Protein AF-A0A2I1G8R0-F1 (afdb_monomer_lite)

Structure (mmCIF, N/CA/C/O backbone):
data_AF-A0A2I1G8R0-F1
#
_entry.id   AF-A0A2I1G8R0-F1
#
loop_
_atom_site.group_PDB
_atom_site.id
_atom_site.type_symbol
_atom_site.label_atom_id
_atom_site.label_alt_id
_atom_site.label_comp_id
_atom_site.label_asym_id
_atom_site.label_entity_id
_atom_site.label_seq_id
_atom_site.pdbx_PDB_ins_code
_atom_site.Cartn_x
_atom_site.Cartn_y
_atom_site.Cartn_z
_atom_site.occupancy
_atom_site.B_iso_or_equiv
_atom_site.auth_seq_id
_atom_site.auth_comp_id
_atom_site.auth_asym_id
_atom_site.auth_atom_id
_atom_site.pdbx_PDB_model_num
ATOM 1 N N . MET A 1 1 ? -44.677 10.246 -22.866 1.00 45.81 1 MET A N 1
ATOM 2 C CA . MET A 1 1 ? -43.549 9.356 -23.235 1.00 45.81 1 MET A CA 1
ATOM 3 C C . MET A 1 1 ? -42.622 9.173 -22.034 1.00 45.81 1 MET A C 1
ATOM 5 O O . MET A 1 1 ? -42.220 10.186 -21.471 1.00 45.81 1 MET A O 1
ATOM 9 N N . PRO A 1 2 ? -42.283 7.943 -21.603 1.00 46.47 2 PRO 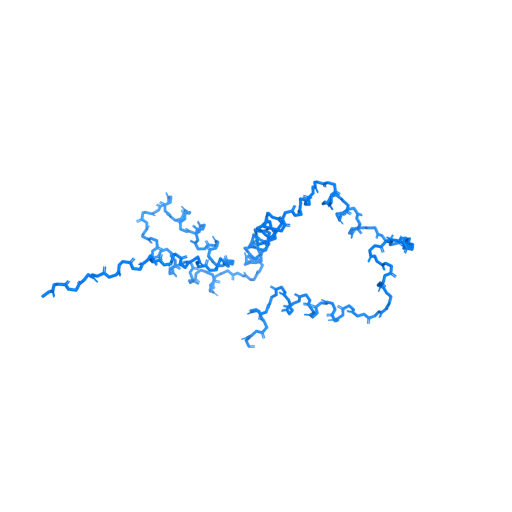A N 1
ATOM 10 C CA . PRO A 1 2 ? -41.383 7.741 -20.471 1.00 46.47 2 PRO A CA 1
ATOM 11 C C . PRO A 1 2 ? -39.914 7.840 -20.917 1.00 46.47 2 PRO A C 1
ATOM 13 O O . PRO A 1 2 ? -39.491 7.186 -21.871 1.00 46.47 2 PRO A O 1
ATOM 16 N N . ARG A 1 3 ? -39.122 8.674 -20.229 1.00 47.44 3 ARG A N 1
ATOM 17 C CA . ARG A 1 3 ? -37.679 8.833 -20.476 1.00 47.44 3 ARG A CA 1
ATOM 18 C C . ARG A 1 3 ? -36.939 7.548 -20.091 1.00 47.44 3 ARG A C 1
ATOM 20 O O . ARG A 1 3 ? -36.914 7.172 -18.920 1.00 47.44 3 ARG A O 1
ATOM 27 N N . LYS A 1 4 ? -36.304 6.892 -21.069 1.00 51.09 4 LYS A N 1
ATOM 28 C CA . LYS A 1 4 ? -35.389 5.765 -20.834 1.00 51.09 4 LYS A CA 1
ATOM 29 C C . LYS A 1 4 ? -34.215 6.247 -19.972 1.00 51.09 4 LYS A C 1
ATOM 31 O O . LYS A 1 4 ? -33.460 7.124 -20.386 1.00 51.09 4 LYS A O 1
ATOM 36 N N . LYS A 1 5 ? -34.062 5.680 -18.771 1.00 51.91 5 LYS A N 1
ATOM 37 C CA . LYS A 1 5 ? -32.867 5.865 -17.937 1.00 51.91 5 LYS A CA 1
ATOM 38 C C . LYS A 1 5 ? -31.685 5.242 -18.678 1.00 51.91 5 LYS A C 1
ATOM 40 O O . LYS A 1 5 ? -31.638 4.030 -18.860 1.00 51.91 5 LYS A O 1
ATOM 45 N N . SER A 1 6 ? -30.750 6.070 -19.132 1.00 56.38 6 SER A N 1
ATOM 46 C CA . SER A 1 6 ? -29.488 5.599 -19.690 1.00 56.38 6 SER A CA 1
ATOM 47 C C . SER A 1 6 ? -28.694 4.903 -18.582 1.00 56.38 6 SER A C 1
ATOM 49 O O . SER A 1 6 ? -28.140 5.569 -17.704 1.00 56.38 6 SER A O 1
ATOM 51 N N . ASN A 1 7 ? -28.636 3.573 -18.610 1.00 53.12 7 ASN A N 1
ATOM 52 C CA . ASN A 1 7 ? -27.681 2.805 -17.818 1.00 53.12 7 ASN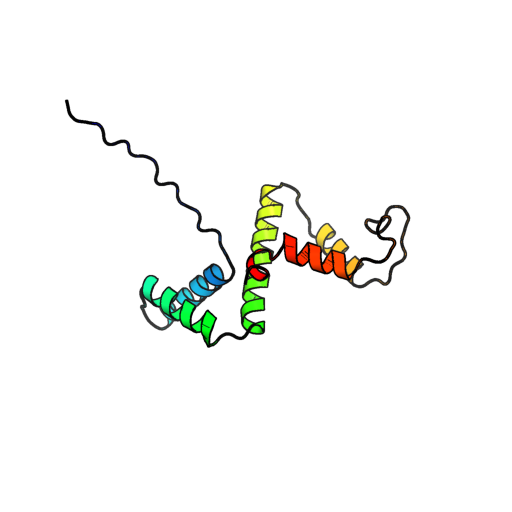 A CA 1
ATOM 53 C C . ASN A 1 7 ? -26.289 3.036 -18.412 1.00 53.12 7 ASN A C 1
ATOM 55 O O . ASN A 1 7 ? -25.806 2.245 -19.216 1.00 53.12 7 ASN A O 1
ATOM 59 N N . LYS A 1 8 ? -25.649 4.152 -18.046 1.00 54.47 8 LYS A N 1
ATOM 60 C CA . LYS A 1 8 ? -24.211 4.296 -18.275 1.00 54.47 8 LYS A CA 1
ATOM 61 C C . LYS A 1 8 ? -23.526 3.180 -17.479 1.00 54.47 8 LYS A C 1
ATOM 63 O O . LYS A 1 8 ? -23.831 3.047 -16.287 1.00 54.47 8 LYS A O 1
ATOM 68 N N . PRO A 1 9 ? -22.641 2.372 -18.087 1.00 47.03 9 PRO A N 1
ATOM 69 C CA . PRO A 1 9 ? -21.842 1.434 -17.321 1.00 47.03 9 PRO A CA 1
ATOM 70 C C . PRO A 1 9 ? -21.101 2.252 -16.265 1.00 47.03 9 PRO A C 1
ATOM 72 O O . PRO A 1 9 ? -20.426 3.229 -16.592 1.00 47.03 9 PRO A O 1
ATOM 75 N N . LYS A 1 10 ? -21.294 1.913 -14.984 1.00 46.25 10 LYS A N 1
ATOM 76 C CA . LYS A 1 10 ? -20.459 2.459 -13.915 1.00 46.25 10 LYS A CA 1
ATOM 77 C C . LYS A 1 10 ? -19.039 2.086 -14.305 1.00 46.25 10 LYS A C 1
ATOM 79 O O . LYS A 1 10 ? -18.704 0.905 -14.238 1.00 46.25 10 LYS A O 1
ATOM 84 N N . SER A 1 11 ? -18.240 3.051 -14.760 1.00 42.03 11 SER A N 1
ATOM 85 C CA . SER A 1 11 ? -16.819 2.803 -14.935 1.00 42.03 11 SER A CA 1
ATOM 86 C C . SER A 1 11 ? -16.334 2.326 -13.572 1.00 42.03 11 SER A C 1
ATOM 88 O O . SER A 1 11 ? -16.472 3.020 -12.559 1.00 42.03 11 SER A O 1
ATOM 90 N N . MET A 1 12 ? -15.893 1.070 -13.498 1.00 41.06 12 MET A N 1
ATOM 91 C CA . MET A 1 12 ? -15.156 0.621 -12.335 1.00 41.06 12 MET A CA 1
ATOM 92 C C . MET A 1 12 ? -13.878 1.440 -12.375 1.00 41.06 12 MET A C 1
ATOM 94 O O . MET A 1 12 ? -12.945 1.114 -13.098 1.00 41.06 12 MET A O 1
ATOM 98 N N . SER A 1 13 ? -13.884 2.574 -11.673 1.00 41.88 13 SER A N 1
ATOM 99 C CA . SER A 1 13 ? -12.669 3.292 -11.344 1.00 41.88 13 SER A CA 1
ATOM 100 C C . SER A 1 13 ? -11.809 2.280 -10.603 1.00 41.88 13 SER A C 1
ATOM 102 O O . SER A 1 13 ? -12.032 1.993 -9.423 1.00 41.88 13 SER A O 1
ATOM 104 N N . PHE A 1 14 ? -10.885 1.659 -11.334 1.00 53.56 14 PHE A N 1
ATOM 105 C CA . PHE A 1 14 ? -9.778 0.944 -10.745 1.00 53.56 14 PHE A CA 1
ATOM 106 C C . PHE A 1 14 ? -9.074 1.994 -9.900 1.00 53.56 14 PHE A C 1
ATOM 108 O O . PHE A 1 14 ? -8.405 2.885 -10.424 1.00 53.56 14 PHE A O 1
ATOM 115 N N . ARG A 1 15 ? -9.330 1.983 -8.585 1.00 58.91 15 ARG A N 1
ATOM 116 C CA . ARG A 1 15 ? -8.580 2.833 -7.664 1.00 58.91 15 ARG A CA 1
ATOM 117 C C . ARG A 1 15 ? -7.124 2.521 -7.942 1.00 58.91 15 ARG A C 1
ATOM 119 O O . ARG A 1 15 ? -6.745 1.355 -7.821 1.00 58.91 15 ARG A O 1
ATOM 126 N N . LYS A 1 16 ? -6.354 3.539 -8.335 1.00 64.38 16 LYS A N 1
ATOM 127 C CA . LYS A 1 16 ? -4.905 3.420 -8.473 1.00 64.38 16 LYS A CA 1
ATOM 128 C C . LYS A 1 16 ? -4.406 2.747 -7.196 1.00 64.38 16 LYS A C 1
ATOM 130 O O . LYS A 1 16 ? -4.639 3.259 -6.098 1.00 64.38 16 LYS A O 1
ATOM 135 N N . GLN A 1 17 ? -3.876 1.533 -7.331 1.00 72.75 17 GLN A N 1
ATOM 136 C CA . GLN A 1 17 ? -3.295 0.846 -6.187 1.00 72.75 17 GLN A CA 1
ATOM 137 C C . GLN A 1 17 ? -2.106 1.682 -5.720 1.00 72.75 17 GLN A C 1
ATOM 139 O O . GLN A 1 17 ? -1.419 2.294 -6.529 1.00 72.75 17 GLN A O 1
ATOM 144 N N . ASN A 1 18 ? -1.901 1.744 -4.413 1.00 88.06 18 ASN A N 1
ATOM 145 C CA . ASN A 1 18 ? -0.706 2.313 -3.808 1.00 88.06 18 ASN A CA 1
ATOM 146 C C . ASN A 1 18 ? -0.319 1.448 -2.603 1.00 88.06 18 ASN A C 1
ATOM 148 O O . ASN A 1 18 ? -1.080 0.558 -2.199 1.00 88.06 18 ASN A O 1
ATOM 152 N N . ALA A 1 19 ? 0.848 1.715 -2.018 1.00 91.31 19 ALA A N 1
ATOM 153 C CA . ALA A 1 19 ? 1.365 0.951 -0.883 1.00 91.31 19 ALA A CA 1
ATOM 154 C C . ALA A 1 19 ? 0.353 0.855 0.278 1.00 91.31 19 ALA A C 1
ATOM 156 O O . ALA A 1 19 ? 0.159 -0.216 0.858 1.00 91.31 19 ALA A O 1
ATOM 157 N N . PHE A 1 20 ? -0.385 1.935 0.557 1.00 94.06 20 PHE A N 1
ATOM 158 C CA . PHE A 1 20 ? -1.415 1.941 1.595 1.00 94.06 20 PHE A CA 1
ATOM 159 C C . PHE A 1 20 ? -2.618 1.042 1.258 1.00 94.06 20 PHE A C 1
ATOM 161 O O . PHE A 1 20 ? -3.179 0.397 2.146 1.00 94.06 20 PHE A O 1
ATOM 168 N N . ILE A 1 21 ? -3.042 0.956 -0.005 1.00 92.19 21 ILE A N 1
ATOM 169 C CA . ILE A 1 21 ? -4.126 0.049 -0.413 1.00 92.19 21 ILE A CA 1
ATOM 170 C C . ILE A 1 21 ? -3.716 -1.418 -0.219 1.00 92.19 21 ILE A C 1
ATOM 172 O O . ILE A 1 21 ? -4.529 -2.208 0.268 1.00 92.19 21 ILE A O 1
ATOM 176 N N . LEU A 1 22 ? -2.461 -1.772 -0.520 1.00 92.69 22 LEU A N 1
ATOM 177 C CA . LEU A 1 22 ? -1.931 -3.115 -0.251 1.00 92.69 22 LEU A CA 1
ATOM 178 C C . LEU A 1 22 ? -1.920 -3.413 1.250 1.00 92.69 22 LEU A C 1
ATOM 180 O O . LEU A 1 22 ? -2.488 -4.418 1.688 1.00 92.69 22 LEU A O 1
ATOM 184 N N . PHE A 1 23 ? -1.361 -2.496 2.039 1.00 95.12 23 PHE A N 1
ATOM 185 C CA . PHE A 1 23 ? -1.318 -2.621 3.489 1.00 95.12 23 PHE A CA 1
ATOM 186 C C . PHE A 1 23 ? -2.716 -2.729 4.108 1.00 95.12 23 PHE A C 1
ATOM 188 O O . PHE A 1 23 ? -2.988 -3.649 4.873 1.00 95.12 23 PHE A O 1
ATOM 195 N N . SER A 1 24 ? -3.634 -1.823 3.771 1.00 94.56 24 SER A N 1
ATOM 196 C CA . SER A 1 24 ? -4.987 -1.807 4.340 1.00 94.56 24 SER A CA 1
ATOM 197 C C . SER A 1 24 ? -5.802 -3.043 3.945 1.00 94.56 24 SER A C 1
ATOM 199 O O . SER A 1 24 ? -6.605 -3.535 4.744 1.00 94.56 24 SER A O 1
ATOM 201 N N . GLY A 1 25 ? -5.561 -3.594 2.751 1.00 93.00 25 GLY A N 1
ATOM 202 C CA . GLY A 1 25 ? -6.085 -4.891 2.334 1.00 93.00 25 GLY A CA 1
ATOM 203 C C . GLY A 1 25 ? -5.562 -6.031 3.210 1.00 93.00 25 GLY A C 1
ATOM 204 O O . GLY A 1 25 ? -6.359 -6.798 3.755 1.00 93.00 25 GLY A O 1
ATOM 205 N N . HIS A 1 26 ? -4.244 -6.102 3.408 1.00 93.44 26 HIS A N 1
ATOM 206 C CA . HIS A 1 26 ? -3.614 -7.098 4.275 1.00 93.44 26 HIS A CA 1
ATOM 207 C C . HIS A 1 26 ? -4.085 -6.980 5.735 1.00 93.44 26 HIS A C 1
ATOM 209 O O . HIS A 1 26 ? -4.496 -7.967 6.349 1.00 93.44 26 HIS A O 1
ATOM 215 N N . TYR A 1 27 ? -4.122 -5.758 6.269 1.00 93.88 27 TYR A N 1
ATOM 216 C CA . TYR A 1 27 ? -4.605 -5.447 7.612 1.00 93.88 27 TYR A CA 1
ATOM 217 C C . TYR A 1 27 ? -6.040 -5.940 7.823 1.00 93.88 27 TYR A C 1
ATOM 219 O O . TYR A 1 27 ? -6.352 -6.550 8.847 1.00 93.88 27 TYR A O 1
ATOM 227 N N . TYR A 1 28 ? -6.916 -5.728 6.835 1.00 93.81 28 TYR A N 1
ATOM 228 C CA . TYR A 1 28 ? -8.285 -6.228 6.882 1.00 93.81 28 TYR A CA 1
ATOM 229 C C . TYR A 1 28 ? -8.344 -7.758 6.939 1.00 93.81 28 TYR A C 1
ATOM 231 O O . TYR A 1 28 ? -9.093 -8.289 7.756 1.00 93.81 28 TYR A O 1
ATOM 239 N N . VAL A 1 29 ? -7.561 -8.469 6.121 1.00 92.31 29 VAL A N 1
ATOM 240 C CA . VAL A 1 29 ? -7.523 -9.943 6.131 1.00 92.31 29 VAL A CA 1
ATOM 241 C C . VAL A 1 29 ? -7.055 -10.464 7.491 1.00 92.31 29 VAL A C 1
ATOM 243 O O . VAL A 1 29 ? -7.703 -11.338 8.067 1.00 92.31 29 VAL A O 1
ATOM 246 N N . MET A 1 30 ? -5.983 -9.887 8.037 1.00 90.94 30 MET A N 1
ATOM 247 C CA . MET A 1 30 ? -5.441 -10.259 9.347 1.00 90.94 30 MET A CA 1
ATOM 248 C C . MET A 1 30 ? -6.436 -10.003 10.480 1.00 90.94 30 MET A C 1
ATOM 250 O O . MET A 1 30 ? -6.655 -10.872 11.325 1.00 90.94 30 MET A O 1
ATOM 254 N N . ARG A 1 31 ? -7.087 -8.834 10.485 1.00 87.88 31 ARG A N 1
ATOM 255 C CA . ARG A 1 31 ? -8.099 -8.500 11.491 1.00 87.88 31 ARG A CA 1
ATOM 256 C C . ARG A 1 31 ? -9.347 -9.346 11.342 1.00 87.88 31 ARG A C 1
ATOM 258 O O . ARG A 1 31 ? -9.816 -9.833 12.352 1.00 87.88 31 ARG A O 1
ATOM 265 N N . ARG A 1 32 ? -9.843 -9.593 10.125 1.00 88.56 32 ARG A N 1
ATOM 266 C CA . ARG A 1 32 ? -11.043 -10.416 9.889 1.00 88.56 32 ARG A CA 1
ATOM 267 C C . ARG A 1 32 ? -10.898 -11.833 10.447 1.00 88.56 32 ARG A C 1
ATOM 269 O O . ARG A 1 32 ? -11.883 -12.390 10.921 1.00 88.56 32 ARG A O 1
ATOM 276 N N . LYS A 1 33 ? -9.688 -12.403 10.383 1.00 85.62 33 LYS A N 1
ATOM 277 C CA . LYS A 1 33 ? -9.381 -13.716 10.969 1.00 85.62 33 LYS A CA 1
ATOM 278 C C . LYS A 1 33 ? -9.516 -13.726 12.498 1.00 85.62 33 LYS A C 1
ATOM 280 O O . LYS A 1 33 ? -9.898 -14.748 13.047 1.00 85.62 33 LYS A O 1
ATOM 285 N N . LYS A 1 34 ? -9.219 -12.606 13.165 1.00 84.25 34 LYS A N 1
ATOM 286 C CA . LYS A 1 34 ? -9.273 -12.467 14.633 1.00 84.25 34 LYS A CA 1
ATOM 287 C C . LYS A 1 34 ? -10.614 -11.922 15.137 1.00 84.25 34 LYS A C 1
ATOM 289 O O . LYS A 1 34 ? -11.118 -12.347 16.164 1.00 84.25 34 LYS A O 1
ATOM 294 N N . GLU A 1 35 ? -11.197 -10.987 14.402 1.00 84.00 35 GLU A N 1
ATOM 295 C CA . GLU A 1 35 ? -12.384 -10.214 14.754 1.00 84.00 35 GLU A CA 1
ATOM 296 C C . GLU A 1 35 ? -13.220 -9.996 13.484 1.00 84.00 35 GLU A C 1
ATOM 298 O O . GLU A 1 35 ? -12.703 -9.522 12.472 1.00 84.00 35 GLU A O 1
ATOM 303 N N . LYS A 1 36 ? -14.533 -10.272 13.503 1.00 82.94 36 LYS A N 1
ATOM 304 C CA . LYS A 1 36 ? -15.424 -10.015 12.349 1.00 82.94 36 LYS A CA 1
ATOM 305 C C . LYS A 1 36 ? -15.681 -8.510 12.154 1.00 82.94 36 LYS A C 1
ATOM 307 O O . LYS A 1 36 ? -16.777 -8.003 12.373 1.00 82.94 36 LYS A O 1
ATOM 312 N N . ILE A 1 37 ? -14.658 -7.782 11.716 1.00 89.44 37 ILE A N 1
ATOM 313 C CA . ILE A 1 37 ? -14.698 -6.343 11.465 1.00 89.44 37 ILE A CA 1
ATOM 314 C C . ILE A 1 37 ? -15.240 -6.028 10.063 1.00 89.44 37 ILE A C 1
ATOM 316 O O . ILE A 1 37 ? -14.945 -6.712 9.080 1.00 89.44 37 ILE A O 1
ATOM 320 N N . ARG A 1 38 ? -16.023 -4.949 9.938 1.00 90.94 38 ARG A N 1
ATOM 321 C CA . ARG A 1 38 ? -16.421 -4.407 8.628 1.00 90.94 38 ARG A CA 1
ATOM 322 C C . ARG A 1 38 ? -15.221 -3.769 7.926 1.00 90.94 38 ARG A C 1
ATOM 324 O O . ARG A 1 38 ? -14.440 -3.055 8.552 1.00 90.94 38 ARG A O 1
ATOM 331 N N . ARG A 1 39 ? -15.125 -3.942 6.603 1.00 87.94 39 ARG A N 1
ATOM 332 C CA . ARG A 1 39 ? -14.012 -3.423 5.784 1.00 87.94 39 ARG A CA 1
ATOM 333 C C . ARG A 1 39 ? -13.796 -1.915 5.951 1.00 87.94 39 ARG A C 1
ATOM 335 O O . ARG A 1 39 ? -12.661 -1.481 6.091 1.00 87.94 39 ARG A O 1
ATOM 342 N N . SER A 1 40 ? -14.869 -1.125 6.016 1.00 90.19 40 SER A N 1
ATOM 343 C CA . SER A 1 40 ? -14.788 0.329 6.226 1.00 90.19 40 SER A CA 1
ATOM 344 C C . SER A 1 40 ? -14.128 0.706 7.557 1.00 90.19 40 SER A C 1
ATOM 346 O O . SER A 1 40 ? -13.296 1.610 7.594 1.00 90.19 40 SER A O 1
ATOM 348 N N . LYS A 1 41 ? -14.451 -0.008 8.643 1.00 92.62 41 LYS A N 1
ATOM 349 C CA . LYS A 1 41 ? -13.829 0.196 9.959 1.00 92.62 41 LYS A CA 1
ATOM 350 C C . LYS A 1 41 ? -12.363 -0.243 9.942 1.00 92.62 41 LYS A C 1
ATOM 352 O O . LYS A 1 41 ? -11.515 0.479 10.451 1.00 92.62 41 LYS A O 1
ATOM 357 N N . ALA A 1 42 ? -12.058 -1.371 9.301 1.00 92.94 42 ALA A N 1
ATOM 358 C CA . ALA A 1 42 ? -10.688 -1.860 9.175 1.00 92.94 42 ALA A CA 1
ATOM 359 C C . ALA A 1 42 ? -9.780 -0.887 8.409 1.00 92.94 42 ALA A C 1
ATOM 361 O O . ALA A 1 42 ? -8.656 -0.665 8.835 1.00 92.94 42 ALA A O 1
ATOM 362 N N . VAL A 1 43 ? -10.273 -0.256 7.339 1.00 94.19 43 VAL A N 1
ATOM 363 C CA . VAL A 1 43 ? -9.504 0.754 6.591 1.00 94.19 43 VAL A CA 1
ATOM 364 C C . VAL A 1 43 ? -9.217 1.991 7.447 1.00 94.19 43 VAL A C 1
ATOM 366 O O . VAL A 1 43 ? -8.100 2.496 7.407 1.00 94.19 43 VAL A O 1
ATOM 369 N N . LYS A 1 44 ? -10.174 2.457 8.265 1.00 94.44 44 LYS A N 1
ATOM 370 C CA . LYS A 1 44 ? -9.939 3.577 9.199 1.00 94.44 44 LYS A CA 1
ATOM 371 C C . LYS A 1 44 ? -8.867 3.241 10.240 1.00 94.44 44 LYS A C 1
ATOM 373 O O . LYS A 1 44 ? -7.996 4.062 10.504 1.00 94.44 44 LYS A O 1
ATOM 378 N N . LEU A 1 45 ? -8.908 2.029 10.796 1.00 94.75 45 LEU A N 1
ATOM 379 C CA . LEU A 1 45 ? -7.888 1.558 11.737 1.00 94.75 45 LEU A CA 1
ATOM 380 C C . LEU A 1 45 ? -6.523 1.398 11.062 1.00 94.75 45 LEU A C 1
ATOM 382 O O . LEU A 1 45 ? -5.520 1.822 11.623 1.00 94.75 45 LEU A O 1
ATOM 386 N N . ALA A 1 46 ? -6.490 0.857 9.843 1.00 95.62 46 ALA A N 1
ATOM 387 C CA . ALA A 1 46 ? -5.271 0.759 9.052 1.00 95.62 46 ALA A CA 1
ATOM 388 C C . ALA A 1 46 ? -4.682 2.148 8.764 1.00 95.62 46 ALA A C 1
ATOM 390 O O . ALA A 1 46 ? -3.480 2.327 8.884 1.00 95.62 46 ALA A O 1
ATOM 391 N N . ALA A 1 47 ? -5.503 3.151 8.442 1.00 95.88 47 ALA A N 1
ATOM 392 C CA . ALA A 1 47 ? -5.023 4.518 8.233 1.00 95.88 47 ALA A CA 1
ATOM 393 C C . ALA A 1 47 ? -4.343 5.090 9.488 1.00 95.88 47 ALA A C 1
ATOM 395 O O . ALA A 1 47 ? -3.272 5.685 9.386 1.00 95.88 47 ALA A O 1
ATOM 396 N N . ALA A 1 48 ? -4.931 4.871 10.668 1.00 95.50 48 ALA A N 1
ATOM 397 C CA . ALA A 1 48 ? -4.330 5.292 11.930 1.00 95.50 48 ALA A CA 1
ATOM 398 C C . ALA A 1 48 ? -3.020 4.538 12.223 1.00 95.50 48 ALA A C 1
ATOM 400 O O . ALA A 1 48 ? -2.023 5.158 12.579 1.00 95.50 48 ALA A O 1
ATOM 401 N N . GLU A 1 49 ? -2.998 3.219 12.019 1.00 95.94 49 GLU A N 1
ATOM 402 C CA . GLU A 1 49 ? -1.799 2.390 12.193 1.00 95.94 49 GLU A CA 1
ATOM 403 C C . GLU A 1 49 ? -0.666 2.845 11.258 1.00 95.94 49 GLU A C 1
ATOM 405 O O . GLU A 1 49 ? 0.454 3.093 11.697 1.00 95.94 49 GLU A O 1
ATOM 410 N N . TRP A 1 50 ? -0.984 3.045 9.979 1.00 96.25 50 TRP A N 1
ATOM 411 C CA . TRP A 1 50 ? -0.048 3.509 8.961 1.00 96.25 50 TRP A CA 1
ATOM 412 C C . TRP A 1 50 ? 0.512 4.892 9.290 1.00 96.25 50 TRP A C 1
ATOM 414 O O . TRP A 1 50 ? 1.713 5.120 9.181 1.00 96.25 50 TRP A O 1
ATOM 424 N N . LYS A 1 51 ? -0.342 5.840 9.688 1.00 95.25 51 LYS A N 1
ATOM 425 C CA . LYS A 1 51 ? 0.088 7.220 9.931 1.00 95.25 51 LYS A CA 1
ATOM 426 C C . LYS A 1 51 ? 0.894 7.362 11.221 1.00 95.25 51 LYS A C 1
ATOM 428 O O . LYS A 1 51 ? 1.892 8.071 11.208 1.00 95.25 51 LYS A O 1
ATOM 433 N N . TYR A 1 52 ? 0.464 6.710 12.301 1.00 95.94 52 TYR A N 1
ATOM 434 C CA . TYR A 1 52 ? 0.948 7.023 13.649 1.00 95.94 52 TYR A CA 1
ATOM 435 C C . TYR A 1 52 ? 1.816 5.943 14.292 1.00 95.94 52 TYR A C 1
ATOM 437 O O . TYR A 1 52 ? 2.518 6.247 15.247 1.00 95.94 52 TYR A O 1
ATOM 445 N N . LYS A 1 53 ? 1.759 4.694 13.820 1.00 94.94 53 LYS A N 1
ATOM 446 C CA . LYS A 1 53 ? 2.477 3.581 14.461 1.00 94.94 53 LYS A CA 1
ATOM 447 C C . LYS A 1 53 ? 3.539 2.951 13.582 1.00 94.94 53 LYS A C 1
ATOM 449 O O . LYS A 1 53 ? 4.529 2.457 14.105 1.00 94.94 53 LYS A O 1
ATOM 454 N N . MET A 1 54 ? 3.340 2.952 12.267 1.00 95.94 54 MET A N 1
ATOM 455 C CA . MET A 1 54 ? 4.330 2.394 11.358 1.00 95.94 54 MET A CA 1
ATOM 456 C C . MET A 1 54 ? 5.495 3.352 11.138 1.00 95.94 54 MET A C 1
ATOM 458 O O . MET A 1 54 ? 5.297 4.480 10.669 1.00 95.94 54 MET A O 1
ATOM 462 N N . SER A 1 55 ? 6.706 2.856 11.392 1.00 95.19 55 SER A N 1
ATOM 463 C CA . SER A 1 55 ? 7.938 3.536 10.995 1.00 95.19 55 SER A CA 1
ATOM 464 C C . SER A 1 55 ? 8.077 3.568 9.470 1.00 95.19 55 SER A C 1
ATOM 466 O O . SER A 1 55 ? 7.395 2.840 8.738 1.00 95.19 55 SER A O 1
ATOM 468 N N . ASN A 1 56 ? 8.976 4.415 8.972 1.00 90.94 56 ASN A N 1
ATOM 469 C CA . ASN A 1 56 ? 9.257 4.479 7.540 1.00 90.94 56 ASN A CA 1
ATOM 470 C C . ASN A 1 56 ? 9.824 3.152 7.019 1.00 90.94 56 ASN A C 1
ATOM 472 O O . ASN A 1 56 ? 9.376 2.683 5.981 1.00 90.94 56 ASN A O 1
ATOM 476 N N . GLU A 1 57 ? 10.694 2.483 7.775 1.00 92.38 57 GLU A N 1
ATOM 477 C CA . GLU A 1 57 ? 11.238 1.158 7.433 1.00 92.38 57 GLU A CA 1
ATOM 478 C C . GLU A 1 57 ? 10.132 0.107 7.266 1.00 92.38 57 GLU A C 1
ATOM 480 O O . GLU A 1 57 ? 10.122 -0.664 6.310 1.00 92.38 57 GLU A O 1
ATOM 485 N N . GLN A 1 58 ? 9.131 0.112 8.148 1.00 90.44 58 GLN A N 1
ATOM 486 C CA . GLN A 1 58 ? 7.993 -0.800 8.029 1.00 90.44 58 GLN A CA 1
ATOM 487 C C . GLN A 1 58 ? 7.117 -0.469 6.815 1.00 90.44 58 GLN A C 1
ATOM 489 O O . GLN A 1 58 ? 6.536 -1.368 6.205 1.00 90.44 58 GLN A O 1
ATOM 494 N N . LYS A 1 59 ? 7.005 0.814 6.450 1.00 90.81 59 LYS A N 1
ATOM 495 C CA . LYS A 1 59 ? 6.303 1.246 5.232 1.00 90.81 59 LYS A CA 1
ATOM 496 C C . LYS A 1 59 ? 7.073 0.856 3.974 1.00 90.81 59 LYS A C 1
ATOM 498 O O . LYS A 1 59 ? 6.427 0.508 2.987 1.00 90.81 59 LYS A O 1
ATOM 503 N N . MET A 1 60 ? 8.408 0.863 4.012 1.00 90.44 60 MET A N 1
ATOM 504 C CA . MET A 1 60 ? 9.263 0.532 2.866 1.00 90.44 60 MET A CA 1
ATOM 505 C C . MET A 1 60 ? 8.932 -0.835 2.276 1.00 90.44 60 MET A C 1
ATOM 507 O O . MET A 1 60 ? 8.820 -0.946 1.061 1.00 90.44 60 MET A O 1
ATOM 511 N N . VAL A 1 61 ? 8.658 -1.839 3.111 1.00 91.06 61 VAL A N 1
ATOM 512 C CA . VAL A 1 61 ? 8.254 -3.179 2.646 1.00 91.06 61 VAL A CA 1
ATOM 513 C C . VAL A 1 61 ? 7.002 -3.119 1.757 1.00 91.06 61 VAL A C 1
ATOM 515 O O . VAL A 1 61 ? 6.920 -3.784 0.726 1.00 91.06 61 VAL A O 1
ATOM 518 N N . TRP A 1 62 ? 6.024 -2.279 2.103 1.00 93.81 62 TRP A N 1
ATOM 519 C CA . TRP A 1 62 ? 4.801 -2.115 1.309 1.00 93.81 62 TRP A CA 1
ATOM 520 C C . TRP A 1 62 ? 5.023 -1.308 0.034 1.00 93.81 62 TRP A C 1
ATOM 522 O O . TRP A 1 62 ? 4.358 -1.570 -0.969 1.00 93.81 62 TRP A O 1
ATOM 532 N N . PHE A 1 63 ? 5.943 -0.342 0.060 1.00 90.06 63 PHE A N 1
ATOM 533 C CA . PHE A 1 63 ? 6.364 0.381 -1.138 1.00 90.06 63 PHE A CA 1
ATOM 534 C C . PHE A 1 63 ? 7.117 -0.529 -2.110 1.00 90.06 63 PHE A C 1
ATOM 536 O O . PHE A 1 63 ? 6.800 -0.519 -3.295 1.00 90.06 63 PHE A O 1
ATOM 543 N N . GLN A 1 64 ? 8.032 -1.365 -1.617 1.00 86.31 64 GLN A N 1
ATOM 544 C CA . GLN A 1 64 ? 8.740 -2.367 -2.418 1.00 86.31 64 GLN A CA 1
ATOM 545 C C . GLN A 1 64 ? 7.754 -3.325 -3.091 1.00 86.31 64 GLN A C 1
ATOM 547 O O . GLN A 1 64 ? 7.750 -3.430 -4.313 1.00 86.31 64 GLN A O 1
ATOM 552 N N . LEU A 1 65 ? 6.839 -3.921 -2.318 1.00 88.81 65 LEU A N 1
ATOM 553 C CA . LEU A 1 65 ? 5.797 -4.807 -2.850 1.00 88.81 65 LEU A CA 1
ATOM 554 C C . LEU A 1 65 ? 4.892 -4.118 -3.881 1.00 88.81 65 LEU A C 1
ATOM 556 O O . LEU A 1 65 ? 4.459 -4.735 -4.854 1.00 88.81 65 LEU A O 1
ATOM 560 N N . TYR A 1 66 ? 4.554 -2.846 -3.661 1.00 90.00 66 TYR A N 1
ATOM 561 C CA . TYR A 1 66 ? 3.767 -2.072 -4.618 1.00 90.00 66 TYR A CA 1
ATOM 562 C C . TYR A 1 66 ? 4.532 -1.833 -5.921 1.00 90.00 66 TYR A C 1
ATOM 564 O O . TYR A 1 66 ? 3.976 -2.039 -7.000 1.00 90.00 66 TYR A O 1
ATOM 572 N N . ASN A 1 67 ? 5.798 -1.435 -5.823 1.00 85.81 67 ASN A N 1
ATOM 573 C CA . ASN A 1 67 ? 6.647 -1.176 -6.977 1.00 85.81 67 ASN A CA 1
ATOM 574 C C . ASN A 1 67 ? 6.909 -2.454 -7.779 1.00 85.81 67 ASN A C 1
ATOM 576 O O . ASN A 1 67 ? 6.838 -2.410 -9.003 1.00 85.81 67 ASN A O 1
ATOM 580 N N . GLU A 1 68 ? 7.115 -3.587 -7.108 1.00 83.81 68 GLU A N 1
ATOM 581 C CA . GLU A 1 68 ? 7.257 -4.899 -7.742 1.00 83.81 68 GLU A CA 1
ATOM 582 C C . GLU A 1 68 ? 6.008 -5.258 -8.557 1.00 83.81 68 GLU A C 1
ATOM 584 O O . GLU A 1 68 ? 6.111 -5.554 -9.745 1.00 83.81 68 GLU A O 1
ATOM 589 N N . ARG A 1 69 ? 4.805 -5.135 -7.977 1.00 85.25 69 ARG A N 1
ATOM 590 C CA . ARG A 1 69 ? 3.556 -5.376 -8.725 1.00 85.25 69 ARG A CA 1
ATOM 591 C C . ARG A 1 69 ? 3.401 -4.432 -9.906 1.00 85.25 69 ARG A C 1
ATOM 593 O O . ARG A 1 69 ? 3.075 -4.875 -10.998 1.00 85.25 69 ARG A O 1
ATOM 600 N N . LYS A 1 70 ? 3.658 -3.139 -9.694 1.00 84.19 70 LYS A N 1
ATOM 601 C CA . LYS A 1 70 ? 3.586 -2.121 -10.748 1.00 84.19 70 LYS A CA 1
ATOM 602 C C . LYS A 1 70 ? 4.552 -2.438 -11.893 1.00 84.19 70 LYS A C 1
ATOM 604 O O . LYS A 1 70 ? 4.214 -2.196 -13.048 1.00 84.19 70 LYS A O 1
ATOM 609 N N . LEU A 1 71 ? 5.741 -2.953 -11.582 1.00 79.25 71 LEU A N 1
ATOM 610 C CA . LEU A 1 71 ? 6.727 -3.378 -12.569 1.00 79.25 71 LEU A CA 1
ATOM 611 C C . LEU A 1 71 ? 6.249 -4.621 -13.329 1.00 79.25 71 LEU A C 1
ATOM 613 O O . LEU A 1 71 ? 6.273 -4.613 -14.554 1.00 79.25 71 LEU A O 1
ATOM 617 N N . MET A 1 72 ? 5.750 -5.641 -12.628 1.00 79.31 72 MET A N 1
ATOM 618 C CA . MET A 1 72 ? 5.219 -6.860 -13.253 1.00 79.31 72 MET A CA 1
ATOM 619 C C . MET A 1 72 ? 4.006 -6.578 -14.147 1.00 79.31 72 MET A C 1
ATOM 621 O O . MET A 1 72 ? 3.918 -7.128 -15.241 1.00 79.31 72 MET A O 1
ATOM 625 N N . ASP A 1 73 ? 3.113 -5.676 -13.732 1.00 80.75 73 ASP A N 1
ATOM 626 C CA . ASP A 1 73 ? 1.982 -5.238 -14.553 1.00 80.75 73 ASP A CA 1
ATOM 627 C C . ASP A 1 73 ? 2.466 -4.541 -15.833 1.00 80.75 73 ASP A C 1
ATOM 629 O O . ASP A 1 73 ? 1.916 -4.774 -16.906 1.00 80.75 73 ASP A O 1
ATOM 633 N N . LYS A 1 74 ? 3.510 -3.703 -15.752 1.00 76.31 74 LYS A N 1
ATOM 634 C CA . LYS A 1 74 ? 4.115 -3.072 -16.937 1.00 76.31 74 LYS A CA 1
ATOM 635 C C . LYS A 1 74 ? 4.749 -4.101 -17.869 1.00 76.31 74 LYS A C 1
ATOM 637 O O . LYS A 1 74 ? 4.442 -4.089 -19.049 1.00 76.31 74 LYS A O 1
ATOM 642 N N . ILE A 1 75 ? 5.548 -5.025 -17.335 1.00 71.94 75 ILE A N 1
ATOM 643 C CA . ILE A 1 75 ? 6.159 -6.128 -18.099 1.00 71.94 75 ILE A CA 1
ATOM 644 C C . ILE A 1 75 ? 5.080 -6.937 -18.831 1.00 71.94 75 ILE A C 1
ATOM 646 O O . ILE A 1 75 ? 5.203 -7.208 -20.024 1.00 71.94 75 ILE A O 1
ATOM 650 N N . GLY A 1 76 ? 3.998 -7.290 -18.130 1.00 72.81 76 GLY A N 1
ATOM 651 C CA . GLY A 1 76 ? 2.879 -8.030 -18.711 1.00 72.81 76 GLY A CA 1
ATOM 652 C C . GLY A 1 76 ? 2.120 -7.248 -19.786 1.00 72.81 76 GLY A C 1
ATOM 653 O O . GLY A 1 76 ? 1.728 -7.832 -20.793 1.00 72.81 76 GLY A O 1
ATOM 654 N N . ASN A 1 77 ? 1.932 -5.938 -19.598 1.00 74.25 77 ASN A N 1
ATOM 655 C CA . ASN A 1 77 ? 1.215 -5.080 -20.547 1.00 74.25 77 ASN A CA 1
ATOM 656 C C . ASN A 1 77 ? 2.053 -4.709 -21.780 1.00 74.25 77 ASN A C 1
ATOM 658 O O . ASN A 1 77 ? 1.504 -4.630 -22.875 1.00 74.25 77 ASN A O 1
ATOM 662 N N . ASP A 1 78 ? 3.360 -4.503 -21.614 1.00 67.81 78 ASP A N 1
ATOM 663 C CA . ASP A 1 78 ? 4.271 -4.112 -22.694 1.00 67.81 78 ASP A CA 1
ATOM 664 C C . ASP 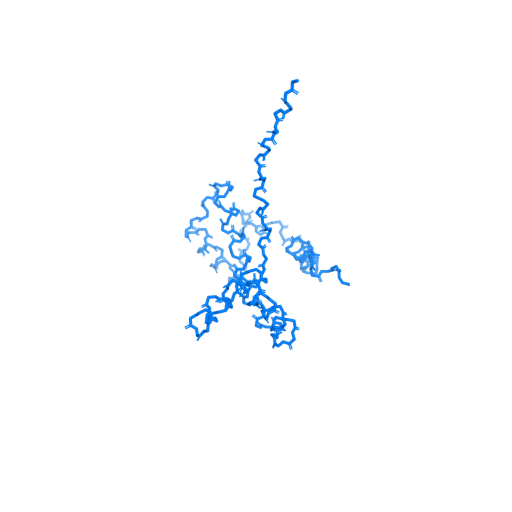A 1 78 ? 4.689 -5.320 -23.558 1.00 67.81 78 ASP A C 1
ATOM 666 O O . ASP A 1 78 ? 5.344 -5.158 -24.585 1.00 67.81 78 ASP A O 1
ATOM 670 N N . GLY A 1 79 ? 4.320 -6.548 -23.162 1.00 59.09 79 GLY A N 1
ATOM 671 C CA . GLY A 1 79 ? 4.602 -7.784 -23.905 1.00 59.09 79 GLY A CA 1
ATOM 672 C C . GLY A 1 79 ? 6.085 -8.175 -23.949 1.00 59.09 79 GLY A C 1
ATOM 673 O O . GLY A 1 79 ? 6.437 -9.218 -24.503 1.00 59.09 79 GLY A O 1
ATOM 674 N N . ILE A 1 80 ? 6.961 -7.366 -23.347 1.00 59.75 80 ILE A N 1
ATOM 675 C CA . ILE A 1 80 ? 8.385 -7.644 -23.190 1.00 59.75 80 ILE A CA 1
ATOM 676 C C . ILE A 1 80 ? 8.514 -8.668 -22.064 1.00 59.75 80 ILE A C 1
ATOM 678 O O . ILE A 1 80 ? 8.571 -8.314 -20.890 1.00 59.75 80 ILE A O 1
ATOM 682 N N . LEU A 1 81 ? 8.548 -9.954 -22.415 1.00 58.62 81 LEU A N 1
ATOM 683 C CA . LEU A 1 81 ? 8.858 -11.023 -21.468 1.00 58.62 81 LEU A CA 1
ATOM 684 C C . LEU A 1 81 ? 10.321 -10.872 -21.020 1.00 58.62 81 LEU A C 1
ATOM 686 O O . LEU A 1 81 ? 11.234 -11.432 -21.627 1.00 58.62 81 LEU A O 1
ATOM 690 N N . LEU A 1 82 ? 10.558 -10.113 -19.948 1.00 61.34 82 LEU A N 1
ATOM 691 C CA . LEU A 1 82 ? 11.792 -10.253 -19.183 1.00 61.34 82 LEU A CA 1
ATOM 692 C C . LEU A 1 82 ? 11.788 -11.682 -18.636 1.00 61.34 82 LEU A C 1
ATOM 694 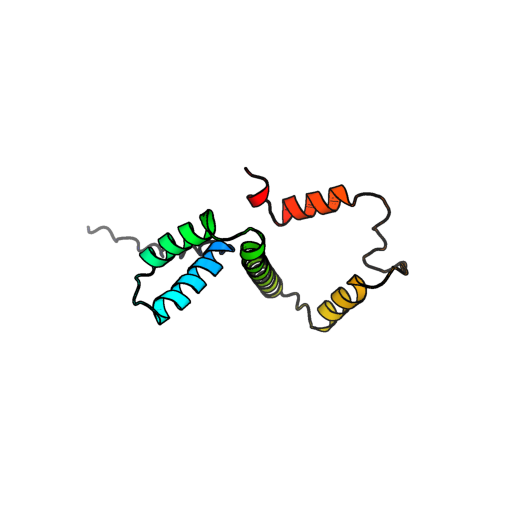O O . LEU A 1 82 ? 11.021 -12.014 -17.733 1.00 61.34 82 LEU A O 1
ATOM 698 N N . ASN A 1 83 ? 12.573 -12.559 -19.255 1.00 61.53 83 ASN A N 1
ATOM 699 C CA . ASN A 1 83 ? 12.689 -13.939 -18.815 1.00 61.53 83 ASN A CA 1
ATOM 700 C C . ASN A 1 83 ? 13.712 -14.030 -17.670 1.00 61.53 83 ASN A C 1
ATOM 702 O O . ASN A 1 83 ? 14.401 -13.060 -17.346 1.00 61.53 83 ASN A O 1
ATOM 706 N N . SER A 1 84 ? 13.817 -15.196 -17.033 1.00 57.91 84 SER A N 1
ATOM 707 C CA . SER A 1 84 ? 14.736 -15.398 -15.905 1.00 57.91 84 SER A CA 1
ATOM 708 C C . SER A 1 84 ? 16.187 -15.036 -16.239 1.00 57.91 84 SER A C 1
ATOM 710 O O . SER A 1 84 ? 16.885 -14.526 -15.371 1.00 57.91 84 SER A O 1
ATOM 712 N N . LYS A 1 85 ? 16.619 -15.191 -17.499 1.00 64.44 85 LYS A N 1
ATOM 713 C CA . LYS A 1 85 ? 17.965 -14.807 -17.948 1.00 64.44 85 LYS A CA 1
ATOM 714 C C . LYS A 1 85 ? 18.158 -13.293 -17.984 1.00 64.44 85 LYS A C 1
ATOM 716 O O . LYS A 1 85 ? 19.254 -12.822 -17.711 1.00 64.44 85 LYS A O 1
ATOM 721 N N . ASN A 1 86 ? 17.116 -12.514 -18.287 1.00 68.69 86 ASN A N 1
ATOM 722 C CA . ASN A 1 86 ? 17.177 -11.051 -18.197 1.00 68.69 86 ASN A CA 1
ATOM 723 C C . ASN A 1 86 ? 17.359 -10.593 -16.742 1.00 68.69 86 ASN A C 1
ATOM 725 O O . ASN A 1 86 ? 18.111 -9.656 -16.487 1.00 68.69 86 ASN A O 1
ATOM 729 N N . LEU A 1 87 ? 16.697 -11.262 -15.792 1.00 65.31 87 LEU A N 1
ATOM 730 C CA . LEU A 1 87 ? 16.842 -10.973 -14.362 1.00 65.31 87 LEU A CA 1
ATOM 731 C C . LEU A 1 87 ? 18.203 -11.427 -13.820 1.00 65.31 87 LEU A C 1
ATOM 733 O O . LEU A 1 87 ? 18.832 -10.674 -13.082 1.00 65.31 87 LEU A O 1
ATOM 737 N N . GLU A 1 88 ? 18.682 -12.610 -14.219 1.00 63.91 88 GLU A N 1
ATOM 738 C CA . GLU A 1 88 ? 20.033 -13.089 -13.900 1.00 63.91 88 GLU A CA 1
ATOM 739 C C . GLU A 1 88 ? 21.105 -12.157 -14.464 1.00 63.91 88 GLU A C 1
ATOM 741 O O . GLU A 1 88 ? 22.050 -11.834 -13.752 1.00 63.91 88 GLU A O 1
ATOM 746 N N . LEU A 1 89 ? 20.940 -11.658 -15.694 1.00 67.06 89 LEU A N 1
ATOM 747 C CA . LEU A 1 89 ? 21.852 -10.681 -16.283 1.00 67.06 89 LEU A CA 1
ATOM 748 C C . LEU A 1 89 ? 21.908 -9.412 -15.425 1.00 67.06 89 LEU A C 1
ATOM 750 O O . LEU A 1 89 ? 22.988 -9.039 -14.982 1.00 67.06 89 LEU A O 1
ATOM 754 N N . ILE A 1 90 ? 20.756 -8.814 -15.100 1.00 65.75 90 ILE A N 1
ATOM 755 C CA . ILE A 1 90 ? 20.683 -7.614 -14.251 1.00 65.75 90 ILE A CA 1
ATOM 756 C C . ILE A 1 90 ? 21.338 -7.872 -12.885 1.00 65.75 90 ILE A C 1
ATOM 758 O O . ILE A 1 90 ? 22.208 -7.107 -12.469 1.00 65.75 90 ILE A O 1
ATOM 762 N N . ALA A 1 91 ? 20.983 -8.970 -12.213 1.00 63.50 91 ALA A N 1
ATOM 763 C CA . ALA A 1 91 ? 21.523 -9.323 -10.901 1.00 63.50 91 ALA A CA 1
ATOM 764 C C . ALA A 1 91 ? 23.035 -9.620 -10.935 1.00 63.50 91 ALA A C 1
ATOM 766 O O . ALA A 1 91 ? 23.756 -9.220 -10.023 1.00 63.50 91 ALA A O 1
ATOM 767 N N . SER A 1 92 ? 23.525 -10.275 -11.993 1.00 61.12 92 SER A N 1
ATOM 768 C CA . SER A 1 92 ? 24.951 -10.578 -12.187 1.00 61.12 92 SER A CA 1
ATOM 769 C C . SER A 1 92 ? 25.780 -9.324 -12.470 1.00 61.12 92 SER A C 1
ATOM 771 O O . SER A 1 92 ? 26.912 -9.215 -12.005 1.00 61.12 92 SER A O 1
ATOM 773 N N . THR A 1 93 ? 25.202 -8.339 -13.163 1.00 57.62 93 THR A N 1
ATOM 774 C CA . THR A 1 93 ? 25.866 -7.062 -13.460 1.00 57.62 93 THR A CA 1
ATOM 775 C C . THR A 1 93 ? 25.847 -6.079 -12.290 1.00 57.62 93 THR A C 1
ATOM 777 O O . THR A 1 93 ? 26.698 -5.200 -12.235 1.00 57.62 93 THR A O 1
ATOM 780 N N . PHE A 1 94 ? 24.935 -6.239 -11.324 1.00 54.06 94 PHE A N 1
ATOM 781 C CA . PHE A 1 94 ? 24.790 -5.307 -10.198 1.00 54.06 94 PHE A CA 1
ATOM 782 C C . PHE A 1 94 ? 25.932 -5.379 -9.167 1.00 54.06 94 PHE A C 1
ATOM 784 O O . PHE A 1 94 ? 26.115 -4.434 -8.407 1.00 54.06 94 PHE A O 1
ATOM 791 N N . ASN A 1 95 ? 26.706 -6.472 -9.152 1.00 50.59 95 ASN A N 1
ATOM 792 C CA . ASN A 1 95 ? 27.808 -6.692 -8.204 1.00 50.59 95 ASN A CA 1
ATOM 793 C C . ASN A 1 95 ? 29.199 -6.765 -8.861 1.00 50.59 95 ASN A C 1
ATOM 795 O O . ASN A 1 95 ? 30.182 -6.996 -8.157 1.00 50.59 95 ASN A O 1
ATOM 799 N N . SER A 1 96 ? 29.314 -6.604 -10.184 1.00 50.09 96 SER A N 1
ATOM 800 C CA . SER A 1 96 ? 30.617 -6.660 -10.856 1.00 50.09 96 SER A CA 1
ATOM 801 C C . SER A 1 96 ? 31.242 -5.262 -10.927 1.00 50.09 96 SER A C 1
ATOM 803 O O . SER A 1 96 ? 30.642 -4.375 -11.533 1.00 50.09 96 SER A O 1
ATOM 805 N N . PRO A 1 97 ? 32.462 -5.046 -10.399 1.00 48.19 97 PRO A N 1
ATOM 806 C CA . PRO A 1 97 ? 33.247 -3.873 -10.754 1.00 48.19 97 PRO A CA 1
ATOM 807 C C . PRO A 1 97 ? 33.548 -3.953 -12.258 1.00 48.19 97 PRO A C 1
ATOM 809 O O . PRO A 1 97 ? 33.945 -4.999 -12.770 1.00 48.19 97 PRO A O 1
ATOM 812 N N . PHE A 1 98 ? 33.247 -2.882 -12.983 1.00 45.72 98 PHE A N 1
ATOM 813 C CA . PHE A 1 98 ? 33.084 -2.875 -14.435 1.00 45.72 98 PHE A CA 1
ATOM 814 C C . PHE A 1 98 ? 34.357 -3.227 -15.229 1.00 45.72 98 PHE A C 1
ATOM 816 O O . PHE A 1 98 ? 35.395 -2.595 -15.055 1.00 45.72 98 PHE A O 1
ATOM 823 N N . ILE A 1 99 ? 34.229 -4.133 -16.207 1.00 45.28 99 ILE A N 1
ATOM 824 C CA . ILE A 1 99 ? 34.960 -4.040 -17.480 1.00 45.28 99 ILE A CA 1
ATOM 825 C C . ILE A 1 99 ? 33.933 -3.542 -18.499 1.00 45.28 99 ILE A C 1
ATOM 827 O O . ILE A 1 99 ? 32.969 -4.239 -18.816 1.00 45.28 99 ILE A O 1
ATOM 831 N N . ILE A 1 100 ? 34.083 -2.297 -18.944 1.00 47.09 100 ILE A N 1
ATOM 832 C CA . ILE A 1 100 ? 33.162 -1.669 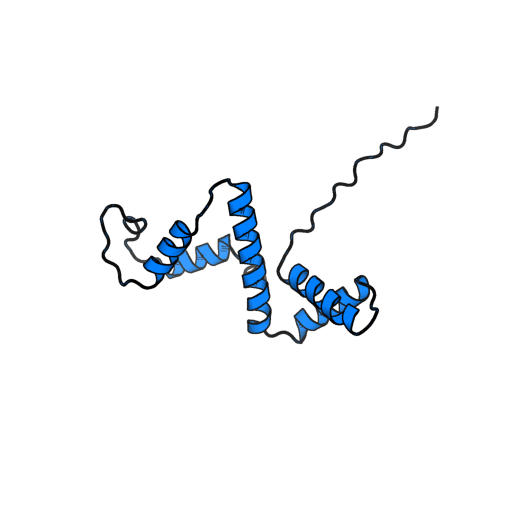-19.895 1.00 47.09 100 ILE A CA 1
ATOM 833 C C . ILE A 1 100 ? 33.540 -2.158 -21.294 1.00 47.09 100 ILE A C 1
ATOM 835 O O . ILE A 1 100 ? 34.475 -1.648 -21.907 1.00 47.09 100 ILE A O 1
ATOM 839 N N . GLU A 1 101 ? 32.833 -3.167 -21.802 1.00 49.22 101 GLU A N 1
ATOM 840 C CA . GLU A 1 101 ? 32.909 -3.499 -23.225 1.00 49.22 101 GLU A CA 1
ATOM 841 C C . GLU A 1 101 ? 32.169 -2.444 -24.075 1.00 49.22 101 GLU A C 1
ATOM 843 O O . GLU A 1 101 ? 31.115 -1.954 -23.653 1.00 49.22 101 GLU A O 1
ATOM 848 N N . PRO A 1 102 ? 32.645 -2.135 -25.300 1.00 50.84 102 PRO A N 1
ATOM 849 C CA . PRO A 1 102 ? 32.107 -1.059 -26.149 1.00 50.84 102 PRO A CA 1
ATOM 850 C C . PRO A 1 102 ? 30.630 -1.204 -26.547 1.00 50.84 102 PRO A C 1
ATOM 852 O O . PRO A 1 102 ? 30.026 -0.245 -27.014 1.00 50.84 102 PRO A O 1
ATOM 855 N N . HIS A 1 103 ? 30.049 -2.395 -26.377 1.00 52.59 103 HIS A N 1
ATOM 856 C CA . HIS A 1 103 ? 28.653 -2.702 -26.708 1.00 52.59 103 HIS A CA 1
ATOM 857 C C . HIS A 1 103 ? 27.779 -2.938 -25.462 1.00 52.59 103 HIS A C 1
ATOM 859 O O . HIS A 1 103 ? 26.647 -3.406 -25.574 1.00 52.59 103 HIS A O 1
ATOM 865 N N . SER A 1 104 ? 28.294 -2.641 -24.265 1.00 53.09 104 SER A N 1
ATOM 866 C CA . SER A 1 104 ? 27.542 -2.741 -23.013 1.00 53.09 104 SER A CA 1
ATOM 867 C C . SER A 1 104 ? 26.526 -1.600 -22.873 1.00 53.09 104 SER A C 1
ATOM 869 O O . SER A 1 104 ? 26.762 -0.484 -23.329 1.00 53.09 104 SER A O 1
ATOM 871 N N . LEU A 1 105 ? 25.420 -1.848 -22.162 1.00 49.84 105 LEU A N 1
ATOM 872 C CA . LEU A 1 105 ? 24.418 -0.836 -21.774 1.00 49.84 105 LEU A CA 1
ATOM 873 C C . LEU A 1 105 ? 25.032 0.378 -21.039 1.00 49.84 105 LEU A C 1
ATOM 875 O O . LEU A 1 105 ? 24.459 1.462 -21.064 1.00 49.84 105 LEU A O 1
ATOM 879 N N . MET A 1 106 ? 26.205 0.201 -20.420 1.00 47.56 106 MET A N 1
ATOM 880 C CA . MET A 1 106 ? 26.997 1.245 -19.750 1.00 47.56 106 MET A CA 1
ATOM 881 C C . MET A 1 106 ? 27.880 2.078 -20.693 1.00 47.56 106 MET A C 1
ATOM 883 O O . MET A 1 106 ? 28.489 3.040 -20.238 1.00 47.56 106 MET A O 1
ATOM 887 N N . ALA A 1 107 ? 27.991 1.748 -21.984 1.00 51.09 107 ALA A N 1
ATOM 888 C CA . ALA A 1 107 ? 28.940 2.400 -22.898 1.00 51.09 107 ALA A CA 1
ATOM 889 C C . ALA A 1 107 ? 28.633 3.892 -23.174 1.00 51.09 107 ALA A C 1
ATOM 891 O O . ALA A 1 107 ? 29.464 4.592 -23.744 1.00 51.09 107 ALA A O 1
ATOM 892 N N . GLY A 1 108 ? 27.466 4.391 -22.748 1.00 47.09 108 GLY A N 1
ATOM 893 C CA . GLY A 1 108 ? 27.111 5.817 -22.749 1.00 47.09 108 GLY A CA 1
ATOM 894 C C . GLY A 1 108 ? 27.164 6.492 -21.370 1.00 47.09 108 GLY A C 1
ATOM 895 O O . GLY A 1 108 ? 26.765 7.647 -21.256 1.00 47.09 108 GLY A O 1
ATOM 896 N N . ALA A 1 109 ? 27.607 5.788 -20.323 1.00 52.88 109 ALA A N 1
ATOM 897 C CA . ALA A 1 109 ? 27.664 6.281 -18.947 1.00 52.88 109 ALA A CA 1
ATOM 898 C C . ALA A 1 109 ? 29.085 6.750 -18.590 1.00 52.88 109 ALA A C 1
ATOM 900 O O . ALA A 1 109 ? 29.786 6.140 -17.790 1.00 52.88 109 ALA A O 1
ATOM 901 N N . VAL A 1 110 ? 29.517 7.838 -19.217 1.00 47.69 110 VAL A N 1
ATOM 902 C CA . VAL A 1 110 ? 30.719 8.607 -18.859 1.00 47.69 110 VAL A CA 1
ATOM 903 C C . VAL A 1 110 ? 30.252 10.063 -18.997 1.00 47.69 110 VAL A C 1
ATOM 905 O O . VAL A 1 110 ? 29.826 10.444 -20.078 1.00 47.69 110 VAL A O 1
ATOM 908 N N . GLU A 1 111 ? 30.142 10.926 -17.989 1.00 47.00 111 GLU A N 1
ATOM 909 C CA . GLU A 1 111 ? 30.788 11.038 -16.686 1.00 47.00 111 GLU A CA 1
ATOM 910 C C . GLU A 1 111 ? 29.941 11.978 -15.793 1.00 47.00 111 GLU A C 1
ATOM 912 O O . GLU A 1 111 ? 29.334 12.935 -16.275 1.00 47.00 111 GLU A O 1
ATOM 917 N N . THR A 1 112 ? 29.965 11.729 -14.478 1.00 59.91 112 THR A N 1
ATOM 918 C CA . THR A 1 112 ? 29.550 12.618 -13.367 1.00 59.91 112 THR A CA 1
ATOM 919 C C . THR A 1 112 ? 28.097 13.108 -13.341 1.00 59.91 112 THR A C 1
ATOM 921 O O . THR A 1 112 ? 27.819 14.249 -13.684 1.00 59.91 112 THR A O 1
ATOM 924 N N . ASP A 1 113 ? 27.167 12.279 -12.849 1.00 48.38 113 ASP A N 1
ATOM 925 C CA . ASP A 1 113 ? 25.787 12.719 -12.572 1.00 48.38 113 ASP A CA 1
ATOM 926 C C . ASP A 1 113 ? 25.042 11.838 -11.538 1.00 48.38 113 ASP A C 1
ATOM 928 O O . ASP A 1 113 ? 23.822 11.680 -11.606 1.00 48.38 113 ASP A O 1
ATOM 932 N N . ASP A 1 114 ? 25.739 11.274 -10.542 1.00 52.38 114 ASP A N 1
ATOM 933 C CA . ASP A 1 114 ? 25.115 10.413 -9.511 1.00 52.38 114 ASP A CA 1
ATOM 934 C C . ASP A 1 114 ? 23.998 11.128 -8.720 1.00 52.38 114 ASP A C 1
ATOM 936 O O . ASP A 1 114 ? 22.962 10.532 -8.399 1.00 52.38 114 ASP A O 1
ATOM 940 N N . ASP A 1 115 ? 24.127 12.442 -8.511 1.00 55.19 115 ASP A N 1
ATOM 941 C CA . ASP A 1 115 ? 23.068 13.268 -7.922 1.00 55.19 115 ASP A CA 1
ATOM 942 C C . ASP A 1 115 ? 21.904 13.525 -8.889 1.00 55.19 115 ASP A C 1
ATOM 944 O O . ASP A 1 115 ? 20.753 13.632 -8.455 1.00 55.19 115 ASP A O 1
ATOM 948 N N . LYS A 1 116 ? 22.160 13.618 -10.202 1.00 55.00 116 LYS A N 1
ATOM 949 C CA . LYS A 1 116 ? 21.094 13.815 -11.194 1.00 55.00 116 LYS A CA 1
ATOM 950 C C . LYS A 1 116 ? 20.331 12.528 -11.450 1.00 55.00 116 LYS A C 1
ATOM 952 O O . LYS A 1 116 ? 19.112 12.595 -11.513 1.00 55.00 116 LYS A O 1
ATOM 957 N N . CYS A 1 117 ? 20.987 11.371 -11.518 1.00 54.50 117 CYS A N 1
ATOM 958 C CA . CYS A 1 117 ? 20.301 10.087 -11.675 1.00 54.50 117 CYS A CA 1
ATOM 959 C C . CYS A 1 117 ? 19.451 9.748 -10.445 1.00 54.50 117 CYS A C 1
ATOM 961 O O . CYS A 1 117 ? 18.305 9.324 -10.590 1.00 54.50 117 CYS A O 1
ATOM 963 N N . SER A 1 118 ? 19.952 10.031 -9.238 1.00 58.72 118 SER A N 1
ATOM 964 C CA . SER A 1 118 ? 19.178 9.880 -7.999 1.00 58.72 118 SER A CA 1
ATOM 965 C C . SER A 1 118 ? 17.976 10.832 -7.944 1.00 58.72 118 SER A C 1
ATOM 967 O O . SER A 1 118 ? 16.889 10.443 -7.506 1.00 58.72 118 SER A O 1
ATOM 969 N N . LYS A 1 119 ? 18.126 12.073 -8.431 1.00 57.62 119 LYS A N 1
ATOM 970 C CA . LYS A 1 119 ? 17.012 13.025 -8.577 1.00 57.62 119 LYS A CA 1
ATOM 971 C C . LYS A 1 119 ? 16.007 12.571 -9.635 1.00 57.62 119 LYS A C 1
ATOM 973 O O . LYS A 1 119 ? 14.821 12.528 -9.329 1.00 57.62 119 LYS A O 1
ATOM 978 N N . LEU A 1 120 ? 16.467 12.138 -10.809 1.00 61.03 120 LEU A N 1
ATOM 979 C CA . LEU A 1 120 ? 15.618 11.660 -11.904 1.00 61.03 120 LEU A CA 1
ATOM 980 C C . LEU A 1 120 ? 14.819 10.418 -11.488 1.00 61.03 120 LEU A C 1
ATOM 982 O O . LEU A 1 120 ? 13.629 10.312 -11.772 1.00 61.03 120 LEU A O 1
ATOM 986 N N . PHE A 1 121 ? 15.448 9.488 -10.763 1.00 57.22 121 PHE A N 1
ATOM 987 C CA . PHE A 1 121 ? 14.776 8.302 -10.241 1.00 57.22 121 PHE A CA 1
ATOM 988 C C . PHE A 1 121 ? 13.696 8.683 -9.223 1.00 57.22 121 PHE A C 1
ATOM 990 O O . PHE A 1 121 ? 12.574 8.192 -9.315 1.00 57.22 121 PHE A O 1
ATOM 997 N N . ASN A 1 122 ? 13.976 9.607 -8.299 1.00 58.88 122 ASN A N 1
ATOM 998 C CA . ASN A 1 122 ? 12.972 10.099 -7.351 1.00 58.88 122 ASN A CA 1
ATOM 999 C C . ASN A 1 122 ? 11.831 10.873 -8.032 1.00 58.88 122 ASN A C 1
ATOM 1001 O O . ASN A 1 122 ? 10.677 10.711 -7.642 1.00 58.88 122 ASN A O 1
ATOM 1005 N N . GLU A 1 123 ? 12.121 11.648 -9.072 1.00 58.16 123 GLU A N 1
ATOM 1006 C CA . GLU A 1 123 ? 11.143 12.443 -9.822 1.00 58.16 123 GLU A CA 1
ATOM 1007 C C . GLU A 1 123 ? 10.230 11.568 -10.706 1.00 58.16 123 GLU A C 1
ATOM 1009 O O . GLU A 1 123 ? 9.029 11.817 -10.813 1.00 58.16 123 GLU A O 1
ATOM 1014 N N . ILE A 1 124 ? 10.761 10.477 -11.273 1.00 60.53 124 ILE A N 1
ATOM 1015 C CA . ILE A 1 124 ? 10.020 9.558 -12.155 1.00 60.53 124 ILE A CA 1
ATOM 1016 C C . ILE A 1 124 ? 9.292 8.456 -11.365 1.00 60.53 124 ILE A C 1
ATOM 1018 O O . ILE A 1 124 ? 8.169 8.068 -11.706 1.00 60.53 124 ILE A O 1
ATOM 1022 N N . ILE A 1 125 ? 9.920 7.912 -10.318 1.00 59.06 125 ILE A N 1
ATOM 1023 C CA . ILE A 1 125 ? 9.400 6.762 -9.557 1.00 59.06 125 ILE A CA 1
ATOM 1024 C C . ILE A 1 125 ? 8.545 7.227 -8.373 1.00 59.06 125 ILE A C 1
ATOM 1026 O O . ILE A 1 125 ? 7.495 6.626 -8.123 1.00 59.06 125 ILE A O 1
ATOM 1030 N N . ASN A 1 126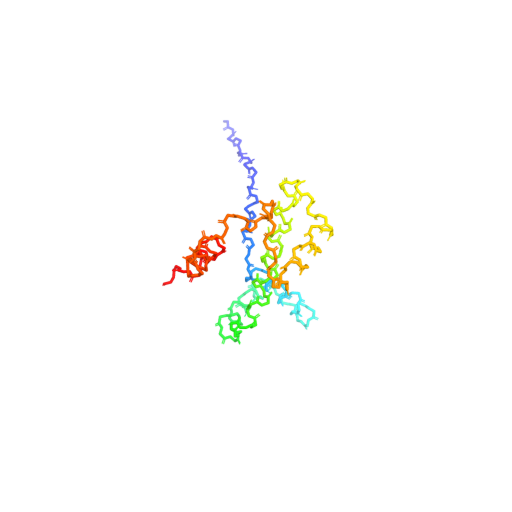 ? 8.947 8.310 -7.694 1.00 52.91 126 ASN A N 1
ATOM 1031 C CA . ASN A 1 126 ? 8.333 8.818 -6.463 1.00 52.91 126 ASN A CA 1
ATOM 1032 C C . ASN A 1 126 ? 7.838 10.284 -6.564 1.00 52.91 126 ASN A C 1
ATOM 1034 O O . ASN A 1 126 ? 8.056 11.054 -5.624 1.00 52.91 126 ASN A O 1
ATOM 1038 N N . PRO A 1 127 ? 7.109 10.699 -7.621 1.00 57.75 127 PRO A N 1
ATOM 1039 C CA . PRO A 1 127 ? 6.635 12.084 -7.732 1.00 57.75 127 PRO A CA 1
ATOM 1040 C C . PRO A 1 127 ? 5.733 12.498 -6.554 1.00 57.75 127 PRO A C 1
ATOM 1042 O O . PRO A 1 127 ? 5.696 13.659 -6.166 1.00 57.75 127 PRO A O 1
ATOM 1045 N N . GLU A 1 128 ? 5.045 11.540 -5.924 1.00 58.47 128 GLU A N 1
ATOM 1046 C CA . GLU A 1 128 ? 4.183 11.785 -4.759 1.00 58.47 128 GLU A CA 1
ATOM 1047 C C . GLU A 1 128 ? 4.954 11.980 -3.436 1.00 58.47 128 GLU A C 1
ATOM 1049 O O . GLU A 1 128 ? 4.362 12.430 -2.459 1.00 58.47 128 GLU A O 1
ATOM 1054 N N . MET A 1 129 ? 6.254 11.656 -3.370 1.00 55.19 129 MET A N 1
ATOM 1055 C CA . MET A 1 129 ? 7.071 11.872 -2.164 1.00 55.19 129 MET A CA 1
ATOM 1056 C C . MET A 1 129 ? 7.697 13.267 -2.083 1.00 55.19 129 MET A C 1
ATOM 1058 O O . MET A 1 129 ? 8.059 13.696 -0.991 1.00 55.19 129 MET A O 1
ATOM 1062 N N . LEU A 1 130 ? 7.827 13.962 -3.214 1.00 55.31 130 LEU A N 1
ATOM 1063 C CA . LEU A 1 130 ? 8.439 15.293 -3.309 1.00 55.31 130 LEU A CA 1
ATOM 1064 C C . LEU A 1 130 ? 7.417 16.439 -3.201 1.00 55.31 130 LEU A C 1
ATOM 1066 O O . LEU A 1 130 ? 7.802 17.601 -3.203 1.00 55.31 130 LEU A O 1
ATOM 1070 N N . ALA A 1 131 ? 6.121 16.124 -3.112 1.00 55.00 131 ALA A N 1
ATOM 1071 C CA . ALA A 1 131 ? 5.021 17.091 -3.146 1.00 55.00 131 ALA A CA 1
ATOM 1072 C C . ALA A 1 131 ? 4.512 17.536 -1.755 1.00 55.00 131 ALA A C 1
ATOM 1074 O O . ALA A 1 131 ? 3.332 17.868 -1.625 1.00 55.00 131 ALA A O 1
ATOM 1075 N N . ASN A 1 132 ? 5.368 17.526 -0.726 1.00 45.19 132 ASN A N 1
ATOM 1076 C CA . ASN A 1 132 ? 5.062 18.120 0.584 1.00 45.19 132 ASN A CA 1
ATOM 1077 C C . ASN A 1 132 ? 5.795 19.444 0.770 1.00 45.19 132 ASN A C 1
ATOM 1079 O O . ASN A 1 132 ? 7.035 19.435 0.609 1.00 45.19 132 ASN A O 1
#

Radius of gyration: 22.0 Å; chains: 1; bounding box: 78×34×42 Å

pLDDT: mean 70.57, std 18.5, range [41.06, 96.25]

Sequence (132 aa):
MPRKKSNKPKSMSFRKQNAFILFSGHYYVMRRKKEKIRRSKAVKLAAAEWKYKMSNEQKMVWFQLYNERKLMDKIGNDGILLNSKNLELIASTFNSPFIIEPHSLMAGAVETDDDKCSKLFNEIINPEMLAN

Foldseek 3Di:
DDDDDPPDPPPPPPPPDALLNVQLVVQCVVCCVVDVDDSVVSSVVSVCCVPPPDDPVNSVVSRVVSVVVVVVVCCVVVVPPCDVVVVVVVVVVVPDPDPDDCPDPCVPVDDDDPVVVVVVCCVVVPVVVVPD

Organism: NCBI:txid588596

InterPro domains:
  IPR036910 High mobility group box domain superfamily [G3DSA:1.10.30.10] (1-76)

Secondary structure (DSSP, 8-state):
-PPP--------------HHHHHHHHHHHHHHHHS---HHHHHHHHHHHHHHT--HHHHHHHHHHHHHHHHHHHHHHH-----HHHHHHHHHHTTSPP---TTSTTTT--S--HHHHHHHHHHHH-TTTS--